Protein AF-A0A924S8C1-F1 (afdb_monomer)
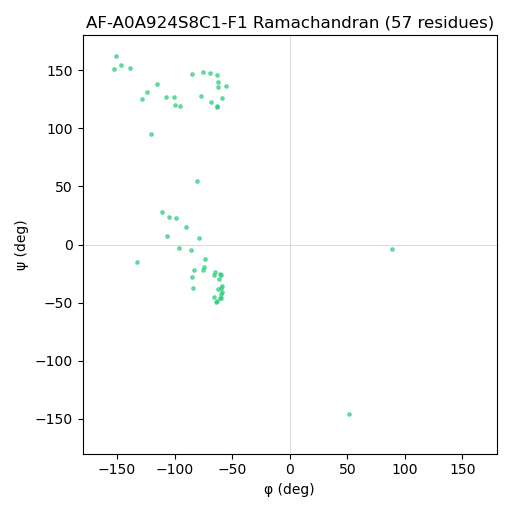
Nearest PDB structures (foldseek):
  3luu-assembly1_A  TM=8.746E-01  e=3.436E-02  Acidithiobacillus ferrooxidans ATCC 23270
  2l6n-assembly1_A  TM=7.053E-01  e=6.432E-02  Shewanella loihica PV-4
  2l6p-assembly1_A  TM=6.732E-01  e=3.083E-01  Pseudomonas aeruginosa
  6ofs-assembly1_A  TM=6.346E-01  e=8.031E+00  Escherichia coli K-12

Mean predicted aligned error: 7.61 Å

Sequence (59 aa):
RPLANPKGVMRDVAPGAITGAGNYAIIFRWNEGHGTGIYSLKHLRALAESFADKVVEDV

Radius of gyration: 14.42 Å; Cα contacts (8 Å, |Δi|>4): 56; chains: 1; bounding box: 38×27×27 Å

Foldseek 3Di:
DDDPDPVPDDPPWDFPDWDDDPPFWIWTQIPVRDGPRIDTPVRVVVVVVVVVVVVVVPD

Solvent-accessible surface area (backbone atoms only — not comparable to full-atom values): 3731 Å² total; per-residue (Å²): 130,85,74,81,60,77,87,73,58,64,94,80,65,44,79,69,43,79,45,75,47,80,97,52,27,41,35,35,32,34,66,84,68,52,70,82,44,69,43,41,52,68,57,54,48,55,51,51,53,60,49,55,64,56,61,66,76,79,116

Structure (mmCIF, N/CA/C/O backbone):
data_AF-A0A924S8C1-F1
#
_entry.id   AF-A0A924S8C1-F1
#
loop_
_atom_site.group_PDB
_atom_site.id
_atom_site.type_symbol
_atom_site.label_atom_id
_atom_site.label_alt_id
_atom_site.label_comp_id
_atom_site.label_asym_id
_atom_site.label_entity_id
_atom_site.label_seq_id
_atom_site.pdbx_PDB_ins_code
_atom_site.Cartn_x
_atom_site.Cartn_y
_atom_site.Cartn_z
_atom_site.occupancy
_atom_site.B_iso_or_equiv
_atom_site.auth_seq_id
_atom_site.auth_comp_id
_atom_site.auth_asym_id
_atom_site.auth_atom_id
_atom_site.pdbx_PDB_model_num
ATOM 1 N N . ARG A 1 1 ? 3.451 16.360 -3.263 1.00 54.53 1 ARG A N 1
ATOM 2 C CA . ARG A 1 1 ? 3.450 15.329 -4.333 1.00 54.53 1 ARG A CA 1
ATOM 3 C C . ARG A 1 1 ? 2.034 15.286 -4.895 1.00 54.53 1 ARG A C 1
ATOM 5 O O . ARG A 1 1 ? 1.138 15.175 -4.067 1.00 54.53 1 ARG A O 1
ATOM 12 N N . PRO A 1 2 ? 1.799 15.448 -6.207 1.00 56.06 2 PRO A N 1
ATOM 13 C CA . PRO A 1 2 ? 0.447 15.324 -6.742 1.00 56.06 2 PRO A CA 1
ATOM 14 C C . PRO A 1 2 ? -0.049 13.896 -6.495 1.00 56.06 2 PRO A C 1
ATOM 16 O O . PRO A 1 2 ? 0.714 12.946 -6.680 1.00 56.06 2 PRO A O 1
ATOM 19 N N . LEU A 1 3 ? -1.290 13.754 -6.035 1.00 67.44 3 LEU A N 1
ATOM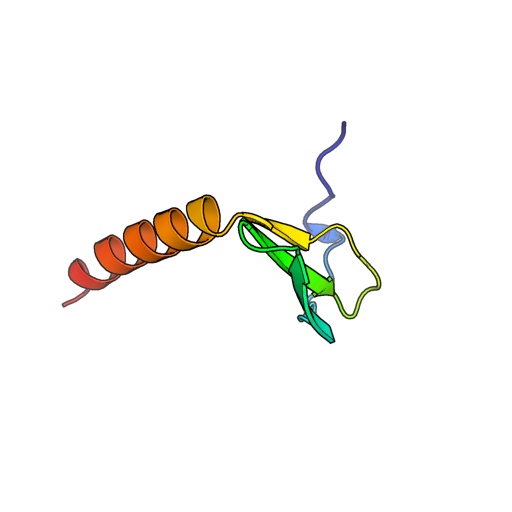 20 C CA . LEU A 1 3 ? -1.972 12.462 -6.023 1.00 67.44 3 LEU A CA 1
ATOM 21 C 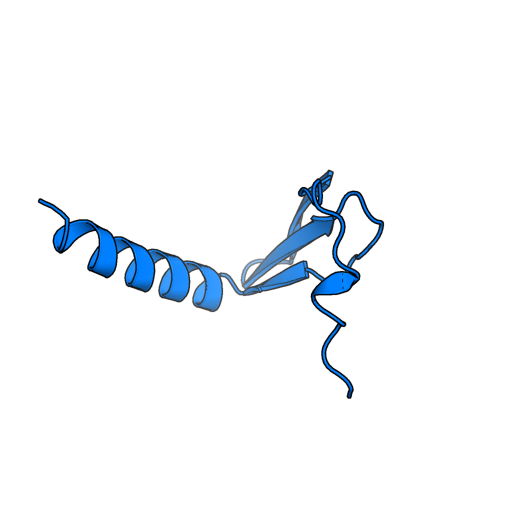C . LEU A 1 3 ? -2.136 11.996 -7.476 1.00 67.44 3 LEU A C 1
ATOM 23 O O . LEU A 1 3 ? -2.296 12.827 -8.374 1.00 67.44 3 LEU A O 1
ATOM 27 N N . ALA A 1 4 ? -2.062 10.686 -7.713 1.00 65.81 4 ALA A N 1
ATOM 28 C CA . ALA A 1 4 ? -2.301 10.135 -9.042 1.00 65.81 4 ALA A CA 1
ATOM 29 C C . ALA A 1 4 ? -3.678 10.594 -9.549 1.00 65.81 4 ALA A C 1
ATOM 31 O O . ALA A 1 4 ? -4.649 10.607 -8.792 1.00 65.81 4 ALA A O 1
ATOM 32 N N . ASN A 1 5 ? -3.755 11.000 -10.818 1.00 73.69 5 ASN A N 1
ATOM 33 C CA . ASN A 1 5 ? -5.016 11.392 -11.436 1.00 73.69 5 ASN A CA 1
ATOM 34 C C . ASN A 1 5 ? -5.953 10.170 -11.465 1.00 73.69 5 ASN A C 1
ATOM 36 O O . ASN A 1 5 ? -5.624 9.206 -12.159 1.00 73.69 5 ASN A O 1
ATOM 40 N N . PRO A 1 6 ? -7.125 10.197 -10.801 1.00 71.31 6 PRO A N 1
ATOM 41 C CA . PRO A 1 6 ? -8.038 9.054 -10.779 1.00 71.31 6 PRO A CA 1
ATOM 42 C C . PRO A 1 6 ? -8.509 8.634 -12.177 1.00 71.31 6 PRO A C 1
ATOM 44 O O . PRO A 1 6 ? -8.814 7.470 -12.401 1.00 71.31 6 PRO A O 1
ATOM 47 N N . LYS A 1 7 ? -8.526 9.565 -13.144 1.00 73.75 7 LYS A N 1
ATOM 48 C CA . LYS A 1 7 ? -8.877 9.275 -14.546 1.00 73.75 7 LYS A CA 1
ATOM 49 C C . LYS A 1 7 ? -7.788 8.509 -15.308 1.00 73.75 7 LYS A C 1
ATOM 51 O O . LYS A 1 7 ? -8.044 8.073 -16.423 1.00 73.75 7 LYS A O 1
ATOM 56 N N . GLY A 1 8 ? -6.583 8.414 -14.747 1.00 75.56 8 GLY A N 1
ATOM 57 C CA . GLY A 1 8 ? -5.439 7.722 -15.339 1.00 75.56 8 GLY A CA 1
ATOM 58 C C . GLY A 1 8 ? -5.251 6.288 -14.846 1.00 75.56 8 GLY A C 1
ATOM 59 O O . GLY A 1 8 ? -4.342 5.625 -15.326 1.00 75.56 8 GLY A O 1
ATOM 60 N N . VAL A 1 9 ? -6.074 5.820 -13.902 1.00 80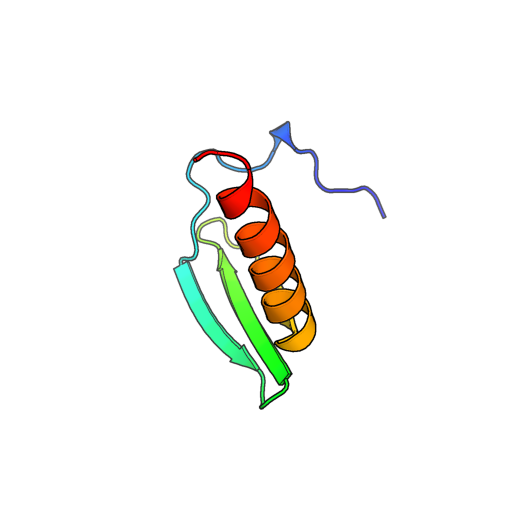.50 9 VAL A N 1
ATOM 61 C CA . VAL A 1 9 ? -6.056 4.423 -13.446 1.00 80.50 9 VAL A CA 1
ATOM 62 C C . VAL A 1 9 ? -6.765 3.562 -14.488 1.00 80.50 9 VAL A C 1
ATOM 64 O O . VAL A 1 9 ? -7.889 3.882 -14.890 1.00 80.50 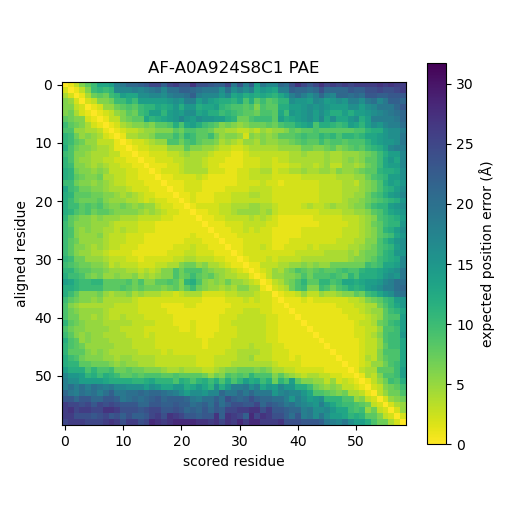9 VAL A O 1
ATOM 67 N N . MET A 1 10 ? -6.116 2.485 -14.942 1.00 79.44 10 MET A N 1
ATOM 68 C CA . MET A 1 10 ? -6.731 1.562 -15.898 1.00 79.44 10 MET A CA 1
ATOM 69 C C . MET A 1 10 ? -7.980 0.916 -15.280 1.00 79.44 10 MET A C 1
ATOM 71 O O . MET A 1 10 ? -8.003 0.572 -14.099 1.00 79.44 10 MET A O 1
ATOM 75 N N . ARG A 1 11 ? -9.051 0.758 -16.069 1.00 83.88 11 ARG A N 1
ATOM 76 C CA . ARG A 1 11 ? -10.322 0.188 -15.575 1.00 83.88 11 ARG A CA 1
ATOM 77 C C . ARG A 1 11 ? -10.195 -1.280 -15.165 1.00 83.88 11 ARG A C 1
ATOM 79 O O . ARG A 1 11 ? -10.967 -1.748 -14.340 1.00 83.88 11 ARG A O 1
ATOM 86 N N . ASP A 1 12 ? -9.239 -1.976 -15.758 1.00 87.31 12 ASP A N 1
ATOM 87 C CA . ASP A 1 12 ? -8.896 -3.382 -15.571 1.00 87.31 12 ASP A CA 1
ATOM 88 C C . ASP A 1 12 ? -7.616 -3.560 -14.738 1.00 87.31 12 ASP A C 1
ATOM 90 O O . ASP A 1 12 ? -6.935 -4.586 -14.827 1.00 87.31 12 ASP A O 1
ATOM 94 N N . VAL A 1 13 ? -7.274 -2.561 -13.915 1.00 88.00 13 VAL A N 1
ATOM 95 C CA . VAL A 1 13 ? -6.167 -2.678 -12.967 1.00 88.00 13 VAL A CA 1
ATOM 96 C C . VAL A 1 13 ? -6.411 -3.852 -12.017 1.00 88.00 13 VAL A C 1
ATOM 98 O O . VAL A 1 13 ? -7.455 -3.963 -11.372 1.00 88.00 13 VAL A O 1
ATOM 101 N N . ALA A 1 14 ? -5.434 -4.749 -11.932 1.00 90.75 14 ALA A N 1
ATOM 102 C CA . ALA A 1 14 ? -5.511 -5.959 -11.128 1.00 90.75 14 ALA A CA 1
ATOM 103 C C . ALA A 1 14 ? -4.134 -6.331 -10.556 1.00 90.75 14 ALA A C 1
ATOM 105 O O . ALA A 1 14 ? -3.097 -5.988 -11.141 1.00 90.75 14 ALA A O 1
ATOM 106 N N . PRO A 1 15 ? -4.077 -7.049 -9.420 1.00 91.25 15 PRO A N 1
ATOM 107 C CA . PRO A 1 15 ? -2.826 -7.602 -8.921 1.00 91.25 15 PRO A CA 1
ATOM 108 C C . PRO A 1 15 ? -2.259 -8.631 -9.908 1.00 91.25 15 PRO A C 1
ATOM 110 O O . PRO A 1 15 ? -2.878 -9.659 -10.162 1.00 91.25 15 PRO A O 1
ATOM 113 N N . GLY A 1 16 ? -1.064 -8.381 -10.439 1.00 92.12 16 GLY A N 1
ATOM 114 C CA . GLY A 1 16 ? -0.297 -9.357 -11.217 1.00 92.12 16 GLY A CA 1
ATOM 115 C C . GLY A 1 16 ? 0.549 -10.285 -10.340 1.00 92.12 16 GLY A C 1
ATOM 116 O O . GLY A 1 16 ? 0.811 -11.423 -10.7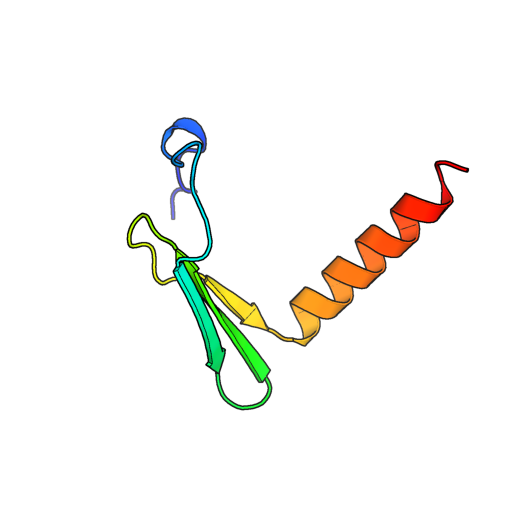14 1.00 92.12 16 GLY A O 1
ATOM 117 N N . ALA A 1 17 ? 0.970 -9.821 -9.158 1.00 92.38 17 ALA A N 1
ATOM 118 C CA . ALA A 1 17 ? 1.620 -10.659 -8.154 1.00 92.38 17 ALA A CA 1
ATOM 119 C C . ALA A 1 17 ? 1.390 -10.128 -6.736 1.00 92.38 17 ALA A C 1
ATOM 121 O O . ALA A 1 17 ? 1.285 -8.917 -6.523 1.00 92.38 17 ALA A O 1
ATOM 122 N N . ILE A 1 18 ? 1.391 -11.047 -5.769 1.00 94.25 18 ILE A N 1
ATOM 123 C CA . ILE A 1 18 ? 1.291 -10.758 -4.338 1.00 94.25 18 ILE A CA 1
ATOM 124 C C . ILE A 1 18 ? 2.446 -11.470 -3.638 1.00 94.25 18 ILE A C 1
ATOM 126 O O . ILE A 1 18 ? 2.621 -12.677 -3.796 1.00 94.25 18 ILE A O 1
ATOM 130 N N . THR A 1 19 ? 3.253 -10.731 -2.881 1.00 94.56 19 THR A N 1
ATOM 131 C CA . THR A 1 19 ? 4.423 -11.280 -2.178 1.00 94.56 19 THR A CA 1
ATOM 132 C C . THR A 1 19 ? 4.555 -10.701 -0.776 1.00 94.56 19 THR A C 1
ATOM 134 O O . THR A 1 19 ? 4.165 -9.561 -0.540 1.00 94.56 19 THR A O 1
ATOM 137 N N . GLY A 1 20 ? 5.148 -11.450 0.153 1.00 95.25 20 GLY A N 1
ATOM 138 C CA . GLY A 1 20 ? 5.489 -10.933 1.480 1.00 95.25 20 GLY A CA 1
ATOM 139 C C . GLY A 1 20 ? 6.710 -10.008 1.458 1.00 95.25 20 GLY A C 1
ATOM 140 O O . GLY A 1 20 ? 7.633 -10.199 0.666 1.00 95.25 20 GLY A O 1
ATOM 141 N N . ALA A 1 21 ? 6.725 -9.027 2.358 1.00 94.00 21 ALA A N 1
ATOM 142 C CA . ALA A 1 21 ? 7.878 -8.191 2.677 1.00 94.00 21 ALA A CA 1
ATOM 143 C C . ALA A 1 21 ? 8.226 -8.357 4.159 1.00 94.00 21 ALA A C 1
ATOM 145 O O . ALA A 1 21 ? 7.636 -7.717 5.036 1.00 94.00 21 ALA A O 1
ATOM 146 N N . GLY A 1 22 ? 9.172 -9.262 4.430 1.00 94.19 22 GLY A N 1
ATOM 147 C CA . GLY A 1 22 ? 9.470 -9.709 5.790 1.00 94.19 22 GLY A CA 1
ATOM 148 C C . GLY A 1 22 ? 8.204 -10.158 6.527 1.00 94.19 22 GLY A C 1
ATOM 149 O O . GLY A 1 22 ? 7.258 -10.650 5.916 1.00 94.19 22 GLY A O 1
ATOM 150 N N . ASN A 1 23 ? 8.166 -9.922 7.838 1.00 95.31 23 ASN A N 1
ATOM 151 C CA . ASN A 1 23 ? 7.027 -10.282 8.691 1.00 95.31 23 ASN A CA 1
ATOM 152 C C . ASN A 1 23 ? 6.087 -9.098 8.979 1.00 95.31 23 ASN A C 1
ATOM 154 O O . ASN A 1 23 ? 5.401 -9.096 9.998 1.00 95.31 23 ASN A O 1
ATOM 158 N N . TYR A 1 24 ? 6.086 -8.058 8.136 1.00 96.62 24 TYR A N 1
ATOM 159 C CA . TYR A 1 24 ? 5.372 -6.813 8.450 1.00 96.62 24 TYR A CA 1
ATOM 160 C C . TYR A 1 24 ? 4.499 -6.261 7.323 1.00 96.62 24 TYR A C 1
ATOM 162 O O . TYR A 1 24 ? 3.657 -5.401 7.601 1.00 96.62 24 TYR A O 1
ATOM 170 N N . ALA A 1 25 ? 4.656 -6.723 6.079 1.00 97.25 25 ALA A N 1
ATOM 171 C CA . ALA A 1 25 ? 3.927 -6.169 4.943 1.00 97.25 25 ALA A CA 1
ATOM 172 C C . ALA A 1 25 ? 3.667 -7.176 3.816 1.00 97.25 25 ALA A C 1
ATOM 174 O O . ALA A 1 25 ? 4.330 -8.208 3.697 1.00 97.25 25 ALA A O 1
ATOM 175 N N . ILE A 1 26 ? 2.707 -6.821 2.964 1.00 95.50 26 ILE A N 1
ATOM 176 C CA . ILE A 1 26 ? 2.404 -7.467 1.687 1.00 95.50 26 ILE A CA 1
ATOM 177 C C . ILE A 1 26 ? 2.680 -6.457 0.572 1.00 95.50 26 ILE A C 1
ATOM 179 O O . ILE A 1 26 ? 2.349 -5.277 0.697 1.00 95.50 26 ILE A O 1
ATOM 183 N N . ILE A 1 27 ? 3.290 -6.923 -0.515 1.00 94.81 27 ILE A N 1
ATOM 184 C CA . ILE A 1 27 ? 3.539 -6.160 -1.737 1.00 94.81 27 ILE A CA 1
ATOM 185 C C . ILE A 1 27 ? 2.608 -6.666 -2.836 1.00 94.81 27 ILE A C 1
ATOM 187 O O . ILE A 1 27 ? 2.617 -7.853 -3.161 1.00 94.81 27 ILE A O 1
ATOM 191 N N . PHE A 1 28 ? 1.879 -5.743 -3.452 1.00 93.31 28 PHE A N 1
ATOM 192 C CA . PHE A 1 28 ? 1.145 -5.934 -4.695 1.00 93.31 28 PHE A CA 1
ATOM 193 C C . PHE A 1 28 ? 1.946 -5.343 -5.853 1.00 93.31 28 PHE A C 1
ATOM 195 O O . PHE A 1 28 ? 2.334 -4.170 -5.828 1.00 93.31 28 PHE A O 1
ATOM 202 N N . ARG A 1 29 ? 2.173 -6.158 -6.883 1.00 92.00 29 ARG A N 1
ATOM 203 C CA . ARG A 1 29 ? 2.604 -5.684 -8.200 1.00 92.00 29 ARG A CA 1
ATOM 204 C C . ARG A 1 29 ? 1.390 -5.641 -9.107 1.00 92.00 29 ARG A C 1
ATOM 206 O O . ARG A 1 29 ? 0.758 -6.675 -9.307 1.00 92.00 29 ARG A O 1
ATOM 213 N N . TRP A 1 30 ? 1.065 -4.465 -9.624 1.00 90.25 30 TRP A N 1
ATOM 214 C CA . TRP A 1 30 ? -0.098 -4.258 -10.485 1.00 90.25 30 TRP A CA 1
ATOM 215 C C . TRP A 1 30 ? 0.243 -4.591 -11.940 1.00 90.25 30 TRP A C 1
ATOM 217 O O . TRP A 1 30 ? 1.375 -4.385 -12.381 1.00 90.25 30 TRP A O 1
ATOM 227 N N . ASN A 1 31 ? -0.732 -5.112 -12.685 1.00 89.69 31 ASN A N 1
ATOM 228 C CA . ASN A 1 31 ? -0.595 -5.464 -14.104 1.00 89.69 31 ASN A CA 1
ATOM 229 C C . ASN A 1 31 ? -0.232 -4.268 -15.005 1.00 89.69 31 ASN A C 1
ATOM 231 O O . ASN A 1 31 ? 0.423 -4.453 -16.024 1.00 89.69 31 ASN A O 1
ATOM 235 N N . GLU A 1 32 ? -0.576 -3.047 -14.600 1.00 86.12 32 GLU A N 1
ATOM 236 C CA . GLU A 1 32 ? -0.190 -1.806 -15.286 1.00 86.12 32 GLU A CA 1
ATOM 237 C C . GLU A 1 32 ? 1.263 -1.357 -15.005 1.00 86.12 32 GLU A C 1
ATOM 239 O O . GLU A 1 32 ? 1.683 -0.280 -15.420 1.00 86.12 32 GLU A O 1
ATOM 244 N N . GLY A 1 33 ? 2.054 -2.168 -14.292 1.00 79.19 33 GLY A N 1
ATOM 245 C CA . GLY A 1 33 ? 3.481 -1.924 -14.054 1.00 79.19 33 GLY A CA 1
ATOM 246 C C . GLY A 1 33 ? 3.799 -1.087 -12.811 1.00 79.19 33 GLY A C 1
ATOM 247 O O . GLY A 1 33 ? 4.970 -0.945 -12.451 1.00 79.19 33 GLY A O 1
ATOM 248 N N . HIS A 1 34 ? 2.791 -0.581 -12.094 1.00 81.81 34 HIS A N 1
ATOM 249 C CA . HIS A 1 34 ? 3.002 0.079 -10.806 1.00 81.81 34 HIS A CA 1
ATOM 250 C C . HIS A 1 34 ? 3.465 -0.927 -9.736 1.00 81.81 34 HIS A C 1
ATOM 252 O O . HIS A 1 34 ? 2.795 -1.915 -9.430 1.00 81.81 34 HIS A O 1
ATOM 258 N N . GLY A 1 35 ? 4.629 -0.653 -9.139 1.00 68.38 35 GLY A N 1
ATOM 259 C CA . GLY A 1 35 ? 5.270 -1.504 -8.125 1.00 68.38 35 GLY A CA 1
ATOM 260 C C . GLY A 1 35 ? 5.214 -0.966 -6.692 1.00 68.38 35 GLY A C 1
ATOM 261 O O . GLY A 1 35 ? 5.862 -1.521 -5.811 1.00 68.38 35 GLY A O 1
ATOM 262 N N . THR A 1 36 ? 4.486 0.125 -6.434 1.00 79.38 36 THR A N 1
ATOM 263 C CA . THR A 1 36 ? 4.478 0.814 -5.126 1.00 79.38 36 THR A CA 1
ATOM 264 C C . THR A 1 36 ? 3.408 0.304 -4.153 1.00 79.38 36 THR A C 1
ATOM 266 O O . THR A 1 36 ? 3.105 0.980 -3.173 1.00 79.38 36 THR A O 1
ATOM 269 N N . GLY A 1 37 ? 2.810 -0.864 -4.402 1.00 87.00 37 GLY A N 1
ATOM 270 C CA . GLY A 1 37 ? 1.713 -1.422 -3.605 1.00 87.00 37 GLY A CA 1
ATOM 271 C C . GLY A 1 37 ? 2.161 -2.116 -2.317 1.00 87.00 37 GLY A C 1
ATOM 272 O O . GLY A 1 37 ? 1.852 -3.286 -2.137 1.00 87.00 37 GLY A O 1
ATOM 273 N N . ILE A 1 38 ? 2.912 -1.447 -1.439 1.00 94.00 38 ILE A N 1
ATOM 274 C CA . ILE A 1 38 ? 3.359 -2.029 -0.160 1.00 94.00 38 ILE A CA 1
ATOM 275 C C . ILE A 1 38 ? 2.391 -1.625 0.954 1.00 94.00 38 ILE A C 1
ATOM 277 O O . ILE A 1 38 ? 2.262 -0.442 1.263 1.00 94.00 38 ILE A O 1
ATOM 281 N N . TYR A 1 39 ? 1.759 -2.604 1.598 1.0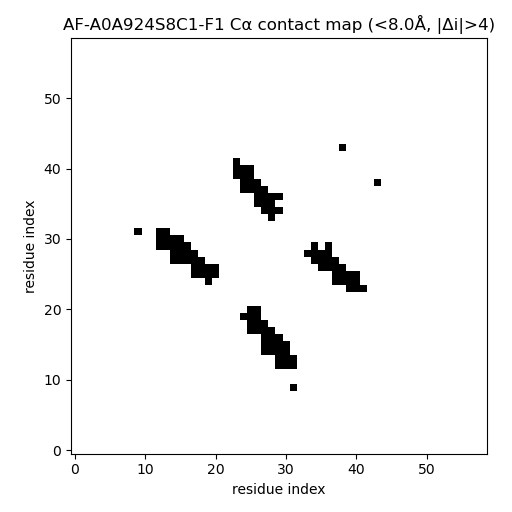0 94.75 39 TYR A N 1
ATOM 282 C CA . TYR A 1 39 ? 0.821 -2.381 2.698 1.00 94.75 39 TYR A CA 1
ATOM 283 C C . TYR A 1 39 ? 1.254 -3.162 3.932 1.00 94.75 39 TYR A C 1
ATOM 285 O O . TYR A 1 39 ? 1.533 -4.359 3.856 1.00 94.75 39 TYR A O 1
ATOM 293 N N . SER A 1 40 ? 1.294 -2.500 5.090 1.00 97.38 40 SER A N 1
ATOM 294 C CA . SER A 1 40 ? 1.597 -3.189 6.345 1.00 97.38 40 SER A CA 1
ATOM 295 C C . SER A 1 40 ? 0.455 -4.122 6.750 1.00 97.38 40 SER A C 1
ATOM 297 O O . SER A 1 40 ? -0.719 -3.817 6.531 1.00 97.38 40 SER A O 1
ATOM 299 N N . LEU A 1 41 ? 0.785 -5.234 7.410 1.00 96.69 41 LEU A N 1
ATOM 300 C CA . LEU A 1 41 ? -0.218 -6.169 7.937 1.00 96.69 41 LEU A CA 1
ATOM 301 C C . LEU A 1 41 ? -1.164 -5.477 8.928 1.00 96.69 41 LEU A C 1
ATOM 303 O O . LEU A 1 41 ? -2.363 -5.741 8.931 1.00 96.69 41 LEU A O 1
ATOM 307 N N . LYS A 1 42 ? -0.636 -4.530 9.717 1.00 97.38 42 LYS A N 1
ATOM 308 C CA . LYS A 1 42 ? -1.431 -3.688 10.620 1.00 97.38 42 LYS A CA 1
ATOM 309 C C . LYS A 1 42 ? -2.478 -2.870 9.861 1.00 97.38 42 LYS A C 1
ATOM 311 O O . LYS A 1 42 ? -3.626 -2.819 10.285 1.00 97.38 42 LYS A O 1
ATOM 316 N N . HIS A 1 43 ? -2.088 -2.234 8.756 1.00 95.62 43 HIS A N 1
ATOM 317 C CA . HIS A 1 43 ? -3.008 -1.432 7.953 1.00 95.62 43 HIS A CA 1
ATOM 318 C C . HIS A 1 43 ? -4.091 -2.297 7.298 1.00 95.62 43 HIS A C 1
ATOM 320 O O . HIS A 1 43 ? -5.266 -1.958 7.381 1.00 95.62 43 HIS A O 1
ATOM 326 N N . LEU A 1 44 ? -3.709 -3.435 6.708 1.00 94.75 44 LEU A N 1
ATOM 327 C CA . LEU A 1 44 ? -4.663 -4.354 6.080 1.00 94.75 44 LEU A CA 1
ATOM 328 C C . LEU A 1 44 ? -5.665 -4.932 7.087 1.00 94.75 44 LEU A C 1
ATOM 330 O O . LEU A 1 44 ? -6.844 -5.043 6.767 1.00 94.75 44 LEU A O 1
ATOM 334 N N . ARG A 1 45 ? -5.225 -5.250 8.312 1.00 95.12 45 ARG A N 1
ATOM 335 C CA . ARG A 1 45 ? -6.121 -5.698 9.387 1.00 95.12 45 ARG A CA 1
ATOM 336 C C . ARG A 1 45 ? -7.122 -4.615 9.789 1.00 95.12 45 ARG A C 1
ATOM 338 O O . ARG A 1 45 ? -8.312 -4.897 9.799 1.00 95.12 45 ARG A O 1
ATOM 345 N N . ALA A 1 46 ? -6.660 -3.390 10.041 1.00 95.75 46 ALA A N 1
ATOM 346 C CA . ALA A 1 46 ? -7.551 -2.279 10.381 1.00 95.75 46 ALA A CA 1
ATOM 347 C C . ALA A 1 46 ? -8.572 -2.000 9.264 1.00 95.75 46 ALA A C 1
ATOM 349 O O . ALA A 1 46 ? -9.735 -1.710 9.532 1.00 95.75 46 ALA A O 1
ATOM 350 N N . LEU A 1 47 ? -8.150 -2.126 8.000 1.00 94.31 47 LEU A N 1
ATOM 351 C CA . LEU A 1 47 ? -9.046 -2.003 6.857 1.00 94.31 47 LEU A CA 1
ATOM 352 C C . LEU A 1 47 ? -10.111 -3.110 6.867 1.00 94.31 47 LEU A C 1
ATOM 354 O O . LEU A 1 47 ? -11.294 -2.804 6.746 1.00 94.31 47 LEU A O 1
ATOM 358 N N . ALA A 1 48 ? -9.710 -4.371 7.054 1.00 91.69 48 ALA A N 1
ATOM 359 C CA . ALA A 1 48 ? -10.626 -5.510 7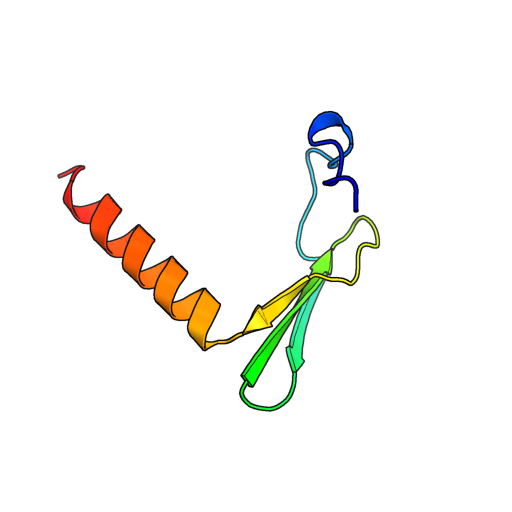.116 1.00 91.69 48 ALA A CA 1
ATOM 360 C C . ALA A 1 48 ? -11.644 -5.382 8.261 1.00 91.69 48 ALA A C 1
ATOM 362 O O . ALA A 1 48 ? -12.829 -5.620 8.045 1.00 91.69 48 ALA A O 1
ATOM 363 N N . GLU A 1 49 ? -11.199 -4.948 9.440 1.00 94.00 49 GLU A N 1
ATOM 364 C CA . GLU A 1 49 ? -12.065 -4.668 10.593 1.00 94.00 49 GLU A CA 1
ATOM 365 C C . GLU A 1 49 ? -13.086 -3.567 10.247 1.00 94.00 49 GLU A C 1
ATOM 367 O O . GLU A 1 49 ? -14.284 -3.779 10.393 1.00 94.00 49 GLU A O 1
ATOM 372 N N . SER A 1 50 ? -12.651 -2.465 9.621 1.00 91.44 50 SER A N 1
ATOM 373 C CA . SER A 1 50 ? -13.560 -1.381 9.205 1.00 91.44 50 SER A CA 1
ATOM 374 C C . SER A 1 50 ? -14.585 -1.774 8.130 1.00 91.44 50 SER A C 1
ATOM 376 O O . SER A 1 50 ? -15.603 -1.101 7.970 1.00 91.44 50 SER A O 1
ATOM 378 N N . PHE A 1 51 ? -14.303 -2.817 7.341 1.00 84.31 51 PHE A N 1
ATOM 379 C CA . PHE A 1 51 ? -15.253 -3.370 6.376 1.00 84.31 51 PHE A CA 1
ATOM 380 C C . PHE A 1 51 ? -16.209 -4.362 7.034 1.00 84.31 51 PHE A C 1
ATOM 382 O O . PHE A 1 51 ? -17.385 -4.355 6.690 1.00 84.31 51 PHE A O 1
ATOM 389 N N . ALA A 1 52 ? -15.737 -5.171 7.985 1.00 77.69 52 ALA A N 1
ATOM 390 C CA . ALA 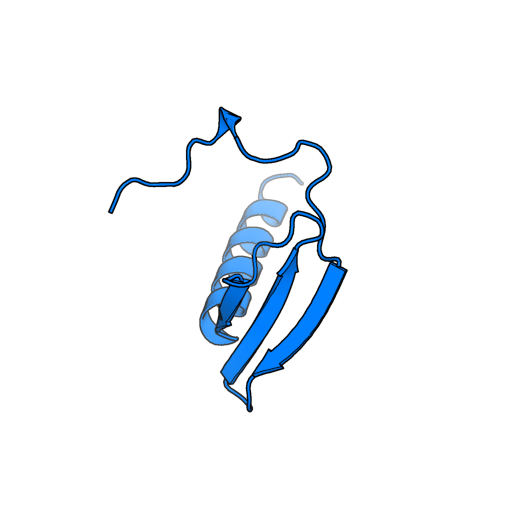A 1 52 ? -16.597 -6.057 8.762 1.00 77.69 52 ALA A CA 1
ATOM 391 C C . ALA A 1 52 ? -17.673 -5.264 9.520 1.00 77.69 52 ALA A C 1
ATOM 393 O O . ALA A 1 52 ? -18.838 -5.644 9.472 1.00 77.69 52 ALA A O 1
ATOM 394 N N . ASP A 1 53 ? -17.313 -4.114 10.097 1.00 66.19 53 ASP A N 1
ATOM 395 C CA . ASP A 1 53 ? -18.262 -3.225 10.782 1.00 66.19 53 ASP A CA 1
ATOM 396 C C . ASP A 1 53 ? -19.360 -2.689 9.845 1.00 66.19 53 ASP A C 1
ATOM 398 O O . ASP A 1 53 ? -20.485 -2.447 10.270 1.00 66.19 53 ASP A O 1
ATOM 402 N N . LYS A 1 54 ? -19.061 -2.535 8.549 1.00 60.28 54 LYS A N 1
ATOM 403 C CA . LYS A 1 54 ? -20.020 -2.045 7.546 1.00 60.28 54 LYS A CA 1
ATOM 404 C C . LYS A 1 54 ? -20.946 -3.126 6.997 1.00 60.28 54 LYS A C 1
ATOM 406 O O . LYS A 1 54 ? -21.998 -2.789 6.474 1.00 60.28 54 LYS A O 1
ATOM 411 N N . VAL A 1 55 ? -20.568 -4.400 7.093 1.00 57.69 55 VAL A N 1
ATOM 412 C CA . VAL A 1 55 ? -21.412 -5.525 6.648 1.00 57.69 55 VAL A CA 1
ATOM 413 C C . VAL A 1 55 ? -22.551 -5.793 7.642 1.00 57.69 55 VAL A C 1
ATOM 415 O O . VAL A 1 55 ? -23.571 -6.352 7.259 1.00 57.69 55 VAL A O 1
ATOM 418 N N . VAL A 1 56 ? -22.417 -5.359 8.900 1.00 56.56 56 VAL A N 1
ATOM 419 C CA . VAL A 1 56 ? -23.451 -5.540 9.936 1.00 56.56 56 VAL A CA 1
ATOM 420 C C . VAL A 1 56 ? -24.653 -4.598 9.749 1.00 56.56 56 VAL A C 1
ATOM 422 O O . VAL A 1 56 ? -25.731 -4.896 10.245 1.00 56.56 56 VAL A O 1
ATOM 425 N N . GLU A 1 57 ? -24.507 -3.501 9.002 1.00 51.94 57 GLU A N 1
ATOM 426 C CA . GLU A 1 57 ? -25.574 -2.506 8.780 1.00 51.94 57 GLU A CA 1
ATOM 427 C C . GLU A 1 57 ? -26.519 -2.847 7.605 1.00 51.94 57 GLU A C 1
ATOM 429 O O . GLU A 1 57 ? -27.492 -2.131 7.387 1.00 51.94 57 GLU A O 1
ATOM 434 N N . ASP A 1 58 ? -26.251 -3.914 6.841 1.00 48.97 58 ASP A N 1
ATOM 435 C CA . ASP A 1 58 ? -27.020 -4.292 5.635 1.00 48.97 58 ASP A CA 1
ATOM 436 C C . ASP A 1 58 ? -27.838 -5.595 5.816 1.00 48.97 58 ASP A C 1
ATOM 438 O O . ASP A 1 58 ? -28.072 -6.329 4.854 1.00 48.97 58 ASP A O 1
ATOM 442 N N . VAL A 1 59 ? -28.247 -5.916 7.057 1.00 44.00 59 VAL A N 1
ATOM 443 C CA . VAL A 1 59 ? -29.068 -7.099 7.413 1.00 44.00 59 VAL A CA 1
ATOM 444 C C . VAL A 1 59 ? -30.320 -6.709 8.191 1.00 44.00 59 VAL A C 1
ATOM 446 O O . VAL A 1 59 ? -30.192 -5.962 9.185 1.00 44.00 59 VAL A O 1
#

pLDDT: mean 83.1, std 14.57, range [44.0, 97.38]

Secondary structure (DSSP, 8-state):
-PPPPGGGS-TT--EEEEEEETTTEEEEEETTS---EEEEHHHHHHHHHHHHHHHGGG-